Protein AF-A0A377B6Z7-F1 (afdb_monomer_lite)

Foldseek 3Di:
DVVCLVVVNFLVQQLVLQLLLQLLLVQLVCCVVVVVVDDPVSNVLSVVSNVCSQQSHNVSNVVVCVVPVPPSVVVSVVRSVVRSVVSNQLSKGFSDNGHHVVRVVRIPSPDDRDPPVPPVPD

Secondary structure (DSSP, 8-state):
-HHHHHTT-HHHHHHHHHHHHHHHHHHHHHHHHSGGGS-HHHHHHHHHHHHHHHHT-GGGGHHHHHH-HHHHHHHHHHHHHHHHHHHHHTT-EE-SSS-SGGGTTTEE-SS----GGGSS--

Structure (mmCIF, N/CA/C/O backbone):
data_AF-A0A377B6Z7-F1
#
_entry.id   AF-A0A377B6Z7-F1
#
loop_
_atom_site.group_PDB
_atom_site.id
_atom_site.type_symbol
_atom_site.label_atom_id
_atom_site.label_alt_id
_atom_site.label_comp_id
_atom_site.label_asym_id
_atom_site.label_entity_id
_atom_site.label_seq_id
_atom_site.pdbx_PDB_ins_code
_atom_site.Cartn_x
_atom_site.Cartn_y
_atom_site.Cartn_z
_atom_site.occupancy
_atom_site.B_iso_or_equiv
_atom_site.auth_seq_id
_atom_site.auth_comp_id
_atom_site.auth_asym_id
_atom_site.auth_atom_id
_atom_site.pdbx_PDB_model_num
ATOM 1 N N . MET A 1 1 ? 16.046 0.469 -4.399 1.00 73.50 1 MET A N 1
ATOM 2 C CA . MET A 1 1 ? 15.524 1.469 -5.359 1.00 73.50 1 MET A CA 1
ATOM 3 C C . MET A 1 1 ? 16.638 2.279 -6.000 1.00 73.50 1 MET A C 1
ATOM 5 O O . MET A 1 1 ? 16.802 2.144 -7.199 1.00 73.50 1 MET A O 1
ATOM 9 N N . LEU A 1 2 ? 17.444 3.037 -5.244 1.00 79.19 2 LEU A N 1
ATOM 10 C CA . LEU A 1 2 ? 18.509 3.883 -5.816 1.00 79.19 2 LEU A CA 1
ATOM 11 C C . LEU A 1 2 ? 19.512 3.129 -6.707 1.00 79.19 2 LEU A C 1
ATOM 13 O O . LEU A 1 2 ? 19.852 3.612 -7.778 1.00 79.19 2 LEU A O 1
ATOM 17 N N . ILE A 1 3 ? 19.920 1.918 -6.312 1.00 81.19 3 ILE A N 1
ATOM 18 C CA . ILE A 1 3 ? 20.805 1.070 -7.130 1.00 81.19 3 ILE A CA 1
ATOM 19 C C . ILE A 1 3 ? 20.133 0.692 -8.460 1.00 81.19 3 ILE A C 1
ATOM 21 O O . ILE A 1 3 ? 20.744 0.814 -9.511 1.00 81.19 3 ILE A O 1
ATOM 25 N N . CYS A 1 4 ? 18.853 0.311 -8.437 1.00 78.06 4 CYS A N 1
ATOM 26 C CA . CYS A 1 4 ? 18.099 -0.032 -9.646 1.00 78.06 4 CYS A CA 1
ATOM 27 C C . CYS A 1 4 ? 17.938 1.173 -10.585 1.00 78.06 4 CYS A C 1
ATOM 29 O O . CYS A 1 4 ? 18.107 1.023 -11.789 1.00 78.06 4 CYS A O 1
ATOM 31 N N . VAL A 1 5 ? 17.684 2.369 -10.036 1.00 78.56 5 VAL A N 1
ATOM 32 C CA . VAL A 1 5 ? 17.640 3.622 -10.812 1.00 78.56 5 VAL A CA 1
ATOM 33 C C . VAL A 1 5 ? 19.004 3.909 -11.452 1.00 78.56 5 VAL A C 1
ATOM 35 O O . VAL A 1 5 ? 19.058 4.261 -12.626 1.00 78.56 5 VAL A O 1
ATOM 38 N N . ALA A 1 6 ? 20.106 3.701 -10.721 1.00 77.75 6 ALA A N 1
ATOM 39 C CA . ALA A 1 6 ? 21.463 3.876 -11.244 1.00 77.75 6 ALA A CA 1
ATOM 40 C C . ALA A 1 6 ? 21.827 2.859 -12.345 1.00 77.75 6 ALA A C 1
ATOM 42 O O . ALA A 1 6 ? 22.633 3.167 -13.217 1.00 77.75 6 ALA A O 1
ATOM 43 N N . GLN A 1 7 ? 21.224 1.666 -12.323 1.00 80.81 7 GLN A N 1
ATOM 44 C CA . GLN A 1 7 ? 21.394 0.626 -13.344 1.00 80.81 7 GLN A CA 1
ATOM 45 C C . GLN A 1 7 ? 20.412 0.747 -14.525 1.00 80.81 7 GLN A C 1
ATOM 47 O O . GLN A 1 7 ? 20.422 -0.112 -15.400 1.00 80.81 7 GLN A O 1
ATOM 52 N N . GLY A 1 8 ? 19.552 1.771 -14.556 1.00 76.38 8 GLY A N 1
ATOM 53 C CA . GLY A 1 8 ? 18.558 1.952 -15.622 1.00 76.38 8 GLY A CA 1
ATOM 54 C C . GLY A 1 8 ? 17.312 1.063 -15.505 1.00 76.38 8 GLY A C 1
ATOM 55 O O . GLY A 1 8 ? 16.499 1.008 -16.424 1.00 76.38 8 GLY A O 1
ATOM 56 N N . VAL A 1 9 ? 17.123 0.366 -14.380 1.00 78.94 9 VAL A N 1
ATOM 57 C CA . VAL A 1 9 ? 15.994 -0.551 -14.155 1.00 78.94 9 VAL A CA 1
ATOM 58 C C . VAL A 1 9 ? 14.856 0.183 -13.440 1.00 78.94 9 VAL A C 1
ATOM 60 O O . VAL A 1 9 ? 14.691 0.089 -12.222 1.00 78.94 9 VAL A O 1
ATOM 63 N N . TYR A 1 10 ? 14.052 0.926 -14.203 1.00 79.00 10 TYR A N 1
ATOM 64 C CA . TYR A 1 10 ? 12.985 1.796 -13.674 1.00 79.00 10 TYR A CA 1
ATOM 65 C C . TYR A 1 10 ? 11.653 1.081 -13.398 1.00 79.00 10 TYR A C 1
ATOM 67 O O . TYR A 1 10 ? 10.843 1.556 -12.599 1.00 79.00 10 TYR A O 1
ATOM 75 N N . THR A 1 11 ? 11.422 -0.075 -14.023 1.00 79.94 11 THR A N 1
ATOM 76 C CA . THR A 1 11 ? 10.194 -0.877 -13.864 1.00 79.94 11 THR A CA 1
ATOM 77 C C . THR A 1 11 ? 10.094 -1.496 -12.471 1.00 79.94 11 THR A C 1
ATOM 79 O O . THR A 1 11 ? 9.083 -1.361 -11.786 1.00 79.94 11 THR A O 1
ATOM 82 N N . VAL A 1 12 ? 11.183 -2.099 -11.987 1.00 81.19 12 VAL A N 1
ATOM 83 C CA . VAL A 1 12 ? 11.256 -2.681 -10.634 1.00 81.19 12 VAL A CA 1
ATOM 84 C C . VAL A 1 12 ? 11.086 -1.603 -9.560 1.00 81.19 12 VAL A C 1
ATOM 86 O O . VAL A 1 12 ? 10.449 -1.837 -8.532 1.00 81.19 12 VAL A O 1
ATOM 89 N N . VAL A 1 13 ? 11.612 -0.401 -9.809 1.00 84.25 13 VAL A N 1
ATOM 90 C CA . VAL A 1 13 ? 11.476 0.747 -8.901 1.00 84.25 13 VAL A CA 1
ATOM 91 C C . VAL A 1 13 ? 10.017 1.184 -8.801 1.00 84.25 13 VAL A C 1
ATOM 93 O O . VAL A 1 13 ? 9.536 1.398 -7.690 1.00 84.25 13 VAL A O 1
ATOM 96 N N . ALA A 1 14 ? 9.293 1.248 -9.921 1.00 81.38 14 ALA A N 1
ATOM 97 C CA . ALA A 1 14 ? 7.872 1.591 -9.932 1.00 81.38 14 ALA A CA 1
ATOM 98 C C . ALA A 1 14 ? 7.016 0.559 -9.186 1.00 81.38 14 ALA A C 1
ATOM 100 O O . ALA A 1 14 ? 6.192 0.928 -8.349 1.00 81.38 14 ALA A O 1
ATOM 101 N N . ILE A 1 15 ? 7.248 -0.731 -9.443 1.00 84.56 15 ILE A N 1
ATOM 102 C CA . ILE A 1 15 ? 6.534 -1.831 -8.778 1.00 84.56 15 ILE A CA 1
ATOM 103 C C . ILE A 1 15 ? 6.746 -1.763 -7.261 1.00 84.56 15 ILE A C 1
ATOM 105 O O . ILE A 1 15 ? 5.788 -1.820 -6.486 1.00 84.56 15 ILE A O 1
ATOM 109 N N . ALA A 1 16 ? 7.995 -1.584 -6.827 1.00 85.44 16 ALA A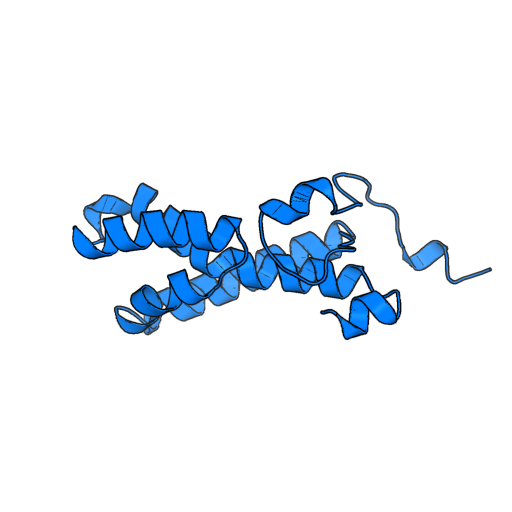 N 1
ATOM 110 C CA . ALA A 1 16 ? 8.319 -1.470 -5.412 1.00 85.44 16 ALA A CA 1
ATOM 111 C C . ALA A 1 16 ? 7.743 -0.184 -4.787 1.00 85.44 16 ALA A C 1
ATOM 113 O O . ALA A 1 16 ? 7.262 -0.223 -3.655 1.00 85.44 16 ALA A O 1
ATOM 114 N N . ALA A 1 17 ? 7.726 0.937 -5.516 1.00 85.25 17 ALA A N 1
ATOM 115 C CA . ALA A 1 17 ? 7.143 2.194 -5.047 1.00 85.25 17 ALA A CA 1
ATOM 116 C C . ALA A 1 17 ? 5.641 2.047 -4.781 1.00 85.25 17 ALA A C 1
ATOM 118 O O . ALA A 1 17 ? 5.162 2.475 -3.731 1.00 85.25 17 ALA A O 1
ATOM 119 N N . VAL A 1 18 ? 4.912 1.377 -5.677 1.00 84.62 18 VAL A N 1
ATOM 120 C CA . VAL A 1 18 ? 3.487 1.075 -5.481 1.00 84.62 18 VAL A CA 1
ATOM 121 C C . VAL A 1 18 ? 3.293 0.168 -4.266 1.00 84.62 18 VAL A C 1
ATOM 123 O O . VAL A 1 18 ? 2.474 0.478 -3.403 1.00 84.62 18 VAL A O 1
ATOM 126 N N . GLY A 1 19 ? 4.083 -0.902 -4.142 1.00 85.38 19 GLY A N 1
ATOM 127 C CA . GLY A 1 19 ? 3.970 -1.855 -3.033 1.00 85.38 19 GLY A CA 1
ATOM 128 C C . GLY A 1 19 ? 4.116 -1.225 -1.643 1.00 85.38 19 GLY A C 1
ATOM 129 O O . GLY A 1 19 ? 3.411 -1.637 -0.725 1.00 85.38 19 GLY A O 1
ATOM 130 N N . ILE A 1 20 ? 4.975 -0.209 -1.505 1.00 85.25 20 ILE A N 1
ATOM 131 C CA . ILE A 1 20 ? 5.213 0.553 -0.264 1.00 85.25 20 ILE A CA 1
ATOM 132 C C . ILE A 1 20 ? 4.039 1.500 0.044 1.00 85.25 20 ILE A C 1
ATOM 134 O O . ILE A 1 20 ? 3.657 1.681 1.195 1.00 85.25 20 ILE A O 1
ATOM 138 N N . CYS A 1 21 ? 3.393 2.080 -0.964 1.00 86.88 21 CYS A N 1
ATOM 139 C CA . CYS A 1 21 ? 2.296 3.026 -0.725 1.00 86.88 21 CYS A CA 1
ATOM 140 C C . CYS A 1 21 ? 0.981 2.335 -0.356 1.00 86.88 21 CYS A C 1
ATOM 142 O O . CYS A 1 21 ? 0.159 2.905 0.362 1.00 86.88 21 CYS A O 1
ATOM 144 N N . VAL A 1 22 ? 0.761 1.117 -0.853 1.00 88.81 22 VAL A N 1
ATOM 145 C CA . VAL A 1 22 ? -0.523 0.419 -0.714 1.00 88.81 22 VAL A CA 1
ATOM 146 C C . VAL A 1 22 ? -0.918 0.141 0.747 1.00 88.81 22 VAL A C 1
ATOM 148 O O . VAL A 1 22 ? -2.067 0.431 1.079 1.00 88.81 22 VAL A O 1
ATOM 151 N N . PRO A 1 23 ? -0.042 -0.341 1.652 1.00 89.62 23 PRO A N 1
ATOM 152 C CA . PRO A 1 23 ? -0.417 -0.606 3.040 1.00 89.62 23 PRO A CA 1
ATOM 153 C C . PRO A 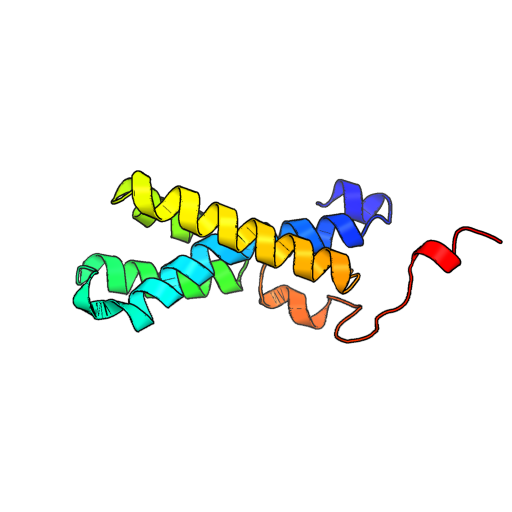1 23 ? -0.922 0.629 3.812 1.00 89.62 23 PRO A C 1
ATOM 155 O O . PRO A 1 23 ? -2.042 0.573 4.324 1.00 89.62 23 PRO A O 1
ATOM 158 N N . PRO A 1 24 ? -0.187 1.760 3.893 1.00 89.81 24 PRO A N 1
ATOM 159 C CA . PRO A 1 24 ? -0.651 2.938 4.634 1.00 89.81 24 PRO A CA 1
ATOM 160 C C . PRO A 1 24 ? -1.875 3.603 3.984 1.00 89.81 24 PRO A C 1
ATOM 162 O O . PRO A 1 24 ? -2.788 4.025 4.697 1.00 89.81 24 PRO A O 1
ATOM 165 N N . LEU A 1 25 ? -1.954 3.636 2.647 1.00 89.06 25 LEU A N 1
ATOM 166 C CA . LEU A 1 25 ? -3.131 4.150 1.934 1.00 89.06 25 LEU A CA 1
ATOM 167 C C . LEU A 1 25 ? -4.359 3.264 2.147 1.00 89.06 25 LEU A C 1
ATOM 169 O O . LEU A 1 25 ? -5.449 3.775 2.394 1.00 89.06 25 LEU A O 1
ATOM 173 N N . GLY A 1 26 ? -4.184 1.945 2.077 1.00 88.81 26 GLY A N 1
ATOM 174 C CA . GLY A 1 26 ? -5.241 0.964 2.297 1.00 88.81 26 GLY A CA 1
ATOM 175 C C . GLY A 1 26 ? -5.788 1.041 3.717 1.00 88.81 26 GLY A C 1
ATOM 176 O O . GLY A 1 26 ? -7.003 1.086 3.897 1.00 88.81 26 GLY A O 1
ATOM 177 N N . MET A 1 27 ? -4.911 1.149 4.719 1.00 90.44 27 MET A N 1
ATOM 178 C CA . MET A 1 27 ? -5.326 1.306 6.113 1.00 90.44 27 MET A CA 1
ATOM 179 C C . MET A 1 27 ? -6.016 2.642 6.365 1.00 90.44 27 MET A C 1
ATOM 181 O O . MET A 1 27 ? -7.108 2.670 6.934 1.00 90.44 27 MET A O 1
ATOM 185 N N . GLY A 1 28 ? -5.450 3.750 5.887 1.00 88.31 28 GLY A N 1
ATOM 186 C CA . GLY A 1 28 ? -6.098 5.045 6.048 1.00 88.31 28 GLY A CA 1
ATOM 187 C C . GLY A 1 28 ? -7.456 5.104 5.333 1.00 88.31 28 GLY A C 1
ATOM 188 O O . GLY A 1 28 ? -8.436 5.579 5.908 1.00 88.31 28 GLY A O 1
ATOM 189 N N . LEU A 1 29 ? -7.585 4.508 4.144 1.00 88.69 29 LEU A N 1
ATOM 190 C CA . LEU A 1 29 ? -8.870 4.395 3.448 1.00 88.69 29 LEU A CA 1
ATOM 191 C C . LEU A 1 29 ? -9.859 3.488 4.198 1.00 88.69 29 LEU A C 1
ATOM 193 O O . LEU A 1 29 ? -11.038 3.834 4.321 1.00 88.69 29 LEU A O 1
ATOM 197 N N . ALA A 1 30 ? -9.392 2.369 4.755 1.00 88.06 30 ALA A N 1
ATOM 198 C CA . ALA A 1 30 ? -10.212 1.468 5.560 1.00 88.06 30 ALA A CA 1
ATOM 199 C C . ALA A 1 30 ? -10.794 2.183 6.787 1.00 88.06 30 ALA A C 1
ATOM 201 O O . ALA A 1 30 ? -11.976 2.009 7.084 1.00 88.06 30 ALA A O 1
ATOM 202 N N . THR A 1 31 ? -10.026 3.057 7.446 1.00 87.31 31 THR A N 1
ATOM 203 C CA . THR A 1 31 ? -10.538 3.859 8.573 1.00 87.31 31 THR A CA 1
ATOM 204 C C . THR A 1 31 ? -11.565 4.915 8.159 1.00 87.31 31 THR A C 1
ATOM 206 O O . THR A 1 31 ? -12.451 5.245 8.950 1.00 87.31 31 THR A O 1
ATOM 209 N N . LEU A 1 32 ? -11.505 5.425 6.921 1.00 85.81 32 LEU A N 1
ATOM 210 C CA . LEU A 1 32 ? -12.483 6.381 6.391 1.00 85.81 32 LEU A CA 1
ATOM 211 C C . LEU A 1 32 ? -13.796 5.714 5.968 1.00 85.81 32 LEU A C 1
ATOM 213 O O . LEU A 1 32 ? -14.863 6.245 6.276 1.00 85.81 32 LEU A O 1
ATOM 217 N N . ILE A 1 33 ? -13.726 4.568 5.286 1.00 86.25 33 ILE A N 1
ATOM 218 C CA . ILE A 1 33 ? -14.904 3.828 4.801 1.00 86.25 33 ILE A CA 1
ATOM 219 C C . ILE A 1 33 ? -15.544 3.036 5.946 1.00 86.25 33 ILE A C 1
ATOM 221 O O . ILE A 1 33 ? -16.755 3.060 6.155 1.00 86.25 33 ILE A O 1
ATOM 225 N N . GLY A 1 34 ? -14.717 2.343 6.721 1.00 82.94 34 GLY A N 1
ATOM 226 C CA . GLY A 1 34 ? -15.117 1.434 7.785 1.00 82.94 34 GLY A CA 1
ATOM 227 C C . GLY A 1 34 ? -15.168 2.083 9.159 1.00 82.94 34 GLY A C 1
ATOM 228 O O . GLY A 1 34 ? -14.980 1.361 10.131 1.00 82.94 34 GLY A O 1
ATOM 229 N N . ARG A 1 35 ? -15.417 3.401 9.270 1.00 77.81 35 ARG A N 1
ATOM 230 C CA . ARG A 1 35 ? -15.343 4.162 10.538 1.00 77.81 35 ARG A CA 1
ATOM 231 C C . ARG A 1 35 ? -15.909 3.389 11.729 1.00 77.81 35 ARG A C 1
ATOM 233 O O . ARG A 1 35 ? -15.242 3.299 12.748 1.00 77.81 35 ARG A O 1
ATOM 240 N N . LYS A 1 36 ? -17.087 2.772 11.595 1.00 78.81 36 LYS A N 1
ATOM 241 C CA . LYS A 1 36 ? -17.764 2.005 12.660 1.00 78.81 36 LYS A CA 1
ATOM 242 C C . LYS A 1 36 ? -16.960 0.838 13.265 1.00 78.81 36 LYS A C 1
ATOM 244 O O . LYS A 1 36 ? -17.251 0.454 14.387 1.00 78.81 36 LYS A O 1
ATOM 249 N N . ASN A 1 37 ? -15.980 0.299 12.543 1.00 78.94 37 ASN A N 1
ATOM 250 C CA . ASN A 1 37 ? -15.146 -0.823 12.979 1.00 78.94 37 ASN A CA 1
ATOM 251 C C . ASN A 1 37 ? -13.850 -0.370 13.674 1.00 78.94 37 ASN A C 1
ATOM 253 O O . ASN A 1 37 ? -13.148 -1.213 14.214 1.00 78.94 37 ASN A O 1
ATOM 257 N N . PHE A 1 38 ? -13.538 0.931 13.643 1.00 82.88 38 PHE A N 1
ATOM 258 C CA . PHE A 1 38 ? -12.311 1.508 14.194 1.00 82.88 38 PHE A CA 1
ATOM 259 C C . PHE A 1 38 ? -12.627 2.482 15.330 1.00 82.88 38 PHE A C 1
ATOM 261 O O . PHE A 1 38 ? -13.607 3.244 15.264 1.00 82.88 38 PHE A O 1
ATOM 268 N N . SER A 1 39 ? -11.773 2.478 16.348 1.00 85.38 39 SER A N 1
ATOM 269 C CA . SER A 1 39 ? -11.811 3.408 17.476 1.00 85.38 39 SER A CA 1
ATOM 270 C C . SER A 1 39 ? -11.558 4.857 17.036 1.00 85.38 39 SER A C 1
ATOM 272 O O . SER A 1 39 ? -11.126 5.135 15.916 1.00 85.38 39 SER A O 1
ATOM 274 N N . ALA A 1 40 ? -11.856 5.818 17.915 1.00 84.31 40 ALA A N 1
ATOM 275 C CA . ALA A 1 40 ? -11.597 7.231 17.633 1.00 84.31 40 ALA A CA 1
ATOM 276 C C . ALA A 1 40 ? -10.100 7.503 17.395 1.00 84.31 40 ALA A C 1
ATOM 278 O O . ALA A 1 40 ? -9.758 8.276 16.505 1.00 84.31 40 ALA A O 1
ATOM 279 N N . GLU A 1 41 ? -9.232 6.815 18.136 1.00 84.62 41 GLU A N 1
ATOM 280 C CA . GLU A 1 41 ? -7.779 6.931 18.027 1.00 84.62 41 GLU A CA 1
ATOM 281 C C . GLU A 1 41 ? -7.267 6.348 16.703 1.00 84.62 41 GLU A C 1
ATOM 283 O O . GLU A 1 41 ? -6.587 7.039 15.946 1.00 84.62 41 GLU A O 1
ATOM 288 N N . GLU A 1 42 ? -7.716 5.145 16.330 1.00 84.75 42 GLU A N 1
ATOM 289 C CA . GLU A 1 42 ? -7.363 4.518 15.047 1.00 84.75 42 GLU A CA 1
ATOM 290 C C . GLU A 1 42 ? -7.812 5.345 13.837 1.00 84.75 42 GLU A C 1
ATOM 292 O O . GLU A 1 42 ? -7.145 5.351 12.804 1.00 84.75 42 GLU A O 1
ATOM 297 N N . ARG A 1 43 ? -8.925 6.079 13.936 1.00 86.25 43 ARG A N 1
ATOM 298 C CA . ARG A 1 43 ? -9.375 6.974 12.857 1.00 86.25 43 ARG A CA 1
ATOM 299 C C . ARG A 1 43 ? -8.456 8.179 12.682 1.00 86.25 43 ARG A C 1
ATOM 301 O O . ARG A 1 43 ? -8.234 8.594 11.546 1.00 86.25 43 ARG A O 1
ATOM 308 N N . GLU A 1 44 ? -7.933 8.745 13.766 1.00 86.75 44 GLU A N 1
ATOM 309 C CA . GLU A 1 44 ? -6.964 9.844 13.683 1.00 86.75 44 GLU A CA 1
ATOM 310 C C . GLU A 1 44 ? -5.622 9.346 13.141 1.00 86.75 44 GLU A C 1
ATOM 312 O O . GLU A 1 44 ? -5.083 9.926 12.193 1.00 86.75 44 GLU A O 1
ATOM 317 N N . THR A 1 45 ? -5.142 8.200 13.630 1.00 86.75 45 THR A N 1
ATOM 318 C CA . THR A 1 45 ? -3.953 7.538 13.077 1.00 86.75 45 THR A CA 1
ATOM 319 C C . THR A 1 45 ? -4.147 7.169 11.605 1.00 86.75 45 THR A C 1
ATOM 321 O O . THR A 1 45 ? -3.208 7.261 10.820 1.00 86.75 45 THR A O 1
ATOM 324 N N . GLY A 1 46 ? -5.366 6.825 11.186 1.00 86.94 46 GLY A N 1
ATOM 325 C CA . GLY A 1 46 ? -5.687 6.458 9.806 1.00 86.94 46 GLY A CA 1
ATOM 326 C C . GLY A 1 46 ? -5.639 7.636 8.840 1.00 86.94 46 GLY A C 1
ATOM 327 O O . GLY A 1 46 ? -5.139 7.506 7.722 1.00 86.94 46 GLY A O 1
ATOM 328 N N . LYS A 1 47 ? -6.069 8.823 9.281 1.00 86.94 47 LYS A N 1
ATOM 329 C CA . LYS A 1 47 ? -5.882 10.062 8.509 1.00 86.94 47 LYS A CA 1
ATOM 330 C C . LYS A 1 47 ? -4.399 10.380 8.333 1.00 86.94 47 LYS A C 1
ATOM 332 O O . LYS A 1 47 ? -3.978 10.710 7.225 1.00 86.94 47 LYS A O 1
ATOM 337 N N . ALA A 1 48 ? -3.607 10.234 9.397 1.00 88.31 48 ALA A N 1
ATOM 338 C CA . ALA A 1 48 ? -2.160 10.412 9.326 1.00 88.31 48 ALA A CA 1
ATOM 339 C C . ALA A 1 48 ? -1.505 9.368 8.402 1.00 88.31 48 ALA A C 1
ATOM 341 O O . ALA A 1 48 ? -0.657 9.720 7.584 1.00 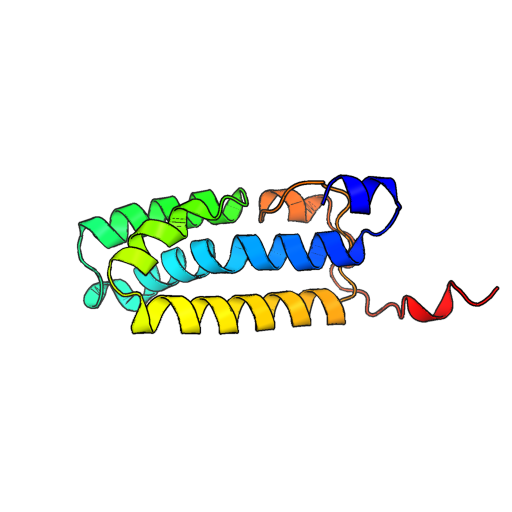88.31 48 ALA A O 1
ATOM 342 N N . ALA A 1 49 ? -1.948 8.108 8.462 1.00 88.69 49 ALA A N 1
ATOM 343 C CA . ALA A 1 49 ? -1.486 7.027 7.592 1.00 88.69 49 ALA A CA 1
ATOM 344 C C . ALA A 1 49 ? -1.780 7.292 6.112 1.00 88.69 49 ALA A C 1
ATOM 346 O O . ALA A 1 49 ? -0.927 7.024 5.273 1.00 88.69 49 ALA A O 1
ATOM 347 N N . LEU A 1 50 ? -2.928 7.888 5.783 1.00 87.75 50 LEU A N 1
ATOM 348 C CA . LEU A 1 50 ? -3.238 8.313 4.415 1.00 87.75 50 LEU A CA 1
ATOM 349 C C . LEU A 1 50 ? -2.233 9.344 3.893 1.00 87.75 50 LEU A C 1
ATOM 351 O O . LEU A 1 50 ? -1.714 9.195 2.789 1.00 87.75 50 LEU A O 1
ATOM 355 N N . VAL A 1 51 ? -1.922 10.366 4.695 1.00 87.75 51 VAL A N 1
ATOM 356 C CA . VAL A 1 51 ? -0.940 11.394 4.316 1.00 87.75 51 VAL A CA 1
ATOM 357 C C . VAL A 1 51 ? 0.457 10.785 4.182 1.00 87.75 51 VAL A C 1
ATOM 359 O O . VAL A 1 51 ? 1.133 11.027 3.185 1.00 87.75 51 VAL A O 1
ATOM 362 N N . MET A 1 52 ? 0.866 9.937 5.129 1.00 86.31 52 MET A N 1
ATOM 363 C CA . MET A 1 52 ? 2.145 9.219 5.075 1.00 86.31 52 MET A CA 1
ATOM 364 C C . MET A 1 52 ? 2.243 8.312 3.843 1.00 86.31 52 MET A C 1
ATOM 366 O O . MET A 1 52 ? 3.246 8.343 3.132 1.00 86.31 52 MET A O 1
ATOM 370 N N . GLY A 1 53 ? 1.174 7.588 3.508 1.00 84.88 53 GLY A N 1
ATOM 371 C CA . GLY A 1 53 ? 1.103 6.760 2.307 1.00 84.88 53 GLY A CA 1
ATOM 372 C C . GLY A 1 53 ? 1.204 7.563 1.011 1.00 84.88 53 GLY A C 1
ATOM 373 O O . GLY A 1 53 ? 1.873 7.131 0.072 1.00 84.88 53 GLY A O 1
ATOM 374 N N . CYS A 1 54 ? 0.637 8.772 0.965 1.00 84.44 54 CYS A N 1
ATOM 375 C CA . CYS A 1 54 ? 0.806 9.683 -0.170 1.00 84.44 54 CYS A CA 1
ATOM 376 C C . CYS A 1 54 ? 2.262 10.143 -0.352 1.00 84.44 54 CYS A C 1
ATOM 378 O O . CYS A 1 54 ? 2.694 10.370 -1.483 1.00 84.44 54 CYS A O 1
ATOM 380 N N . VAL A 1 55 ? 3.026 10.253 0.734 1.00 84.25 55 VAL A N 1
ATOM 381 C CA . VAL A 1 55 ? 4.454 10.617 0.714 1.00 84.25 55 VAL A CA 1
ATOM 382 C C . VAL A 1 55 ? 5.358 9.390 0.511 1.00 84.25 55 VAL A C 1
ATOM 384 O O . VAL A 1 55 ? 6.542 9.545 0.245 1.00 84.25 55 VAL A O 1
ATOM 387 N N . GLY A 1 56 ? 4.806 8.172 0.563 1.00 79.69 56 GLY A N 1
ATOM 388 C CA . GLY A 1 56 ? 5.559 6.925 0.382 1.00 79.69 56 GLY A CA 1
ATOM 389 C C . GLY A 1 56 ? 6.167 6.361 1.663 1.00 79.69 56 GLY A C 1
ATOM 390 O O . GLY A 1 56 ? 7.129 5.601 1.598 1.00 79.69 56 GLY A O 1
ATOM 391 N N . VAL A 1 57 ? 5.613 6.736 2.814 1.00 83.50 57 VAL A N 1
ATOM 392 C CA . VAL A 1 57 ? 6.047 6.329 4.155 1.00 83.50 57 VAL A CA 1
ATOM 393 C C . VAL A 1 57 ? 5.139 5.194 4.640 1.00 83.50 57 VAL A C 1
ATOM 395 O O . VAL A 1 57 ? 3.939 5.384 4.855 1.00 83.50 57 VAL A O 1
ATOM 398 N N . THR A 1 58 ? 5.701 3.994 4.789 1.00 84.50 58 THR A N 1
ATOM 399 C CA . THR A 1 58 ? 4.989 2.764 5.201 1.00 84.50 58 THR A CA 1
ATOM 400 C C . THR A 1 58 ? 4.697 2.671 6.689 1.00 84.50 58 THR A C 1
ATOM 402 O O . THR A 1 58 ? 3.857 1.872 7.106 1.00 84.50 58 THR A O 1
ATOM 405 N N . GLU A 1 59 ? 5.369 3.480 7.499 1.00 83.19 59 GLU A N 1
ATOM 406 C CA . GLU A 1 59 ? 5.313 3.446 8.957 1.00 83.19 59 GLU A CA 1
ATOM 407 C C . GLU A 1 59 ? 3.891 3.682 9.484 1.00 83.19 59 GLU A C 1
ATOM 409 O O . GLU A 1 59 ? 3.518 3.142 10.524 1.00 83.19 59 GLU A O 1
ATOM 414 N N . GLY A 1 60 ? 3.054 4.389 8.716 1.00 80.62 60 GLY A N 1
ATOM 415 C CA . GLY A 1 60 ? 1.645 4.615 9.040 1.00 80.62 60 GLY A CA 1
ATOM 416 C C . GLY A 1 60 ? 0.788 3.349 9.142 1.00 80.62 60 GLY A C 1
ATOM 417 O O . GLY A 1 60 ? -0.269 3.395 9.763 1.00 80.62 60 GLY A O 1
ATOM 418 N N . ALA A 1 61 ? 1.224 2.217 8.577 1.00 82.69 61 ALA A N 1
ATOM 419 C CA . ALA A 1 61 ? 0.497 0.945 8.648 1.00 82.69 61 ALA A CA 1
ATOM 420 C C . ALA A 1 61 ? 0.874 0.078 9.868 1.00 82.69 61 ALA A C 1
ATOM 422 O O . ALA A 1 61 ? 0.097 -0.792 10.262 1.00 82.69 61 ALA A O 1
ATOM 423 N N . ILE A 1 62 ? 2.033 0.322 10.492 1.00 87.50 62 ILE A N 1
ATOM 424 C CA . ILE A 1 62 ? 2.529 -0.434 11.656 1.00 87.50 62 ILE A CA 1
ATOM 425 C C . ILE A 1 62 ? 1.542 -0.431 12.838 1.00 87.50 62 ILE A C 1
ATOM 427 O O . ILE A 1 62 ? 1.251 -1.519 13.338 1.00 87.50 62 ILE A O 1
ATOM 431 N N . PRO A 1 63 ? 0.982 0.715 13.287 1.00 84.00 63 PRO A N 1
ATOM 432 C CA . PRO A 1 63 ? 0.072 0.718 14.437 1.00 84.00 63 PRO A CA 1
ATOM 433 C C . PRO A 1 63 ? -1.196 -0.114 14.192 1.00 84.00 63 PRO A C 1
ATOM 435 O O . PRO A 1 63 ? -1.705 -0.744 15.114 1.00 84.00 63 PRO A O 1
ATOM 438 N N . PHE A 1 64 ? -1.661 -0.196 12.943 1.00 84.31 64 PHE A N 1
ATOM 439 C CA . PHE A 1 64 ? -2.814 -1.019 12.576 1.00 84.31 64 PHE A CA 1
ATOM 440 C C . PHE A 1 64 ? -2.495 -2.511 12.560 1.00 84.31 64 PHE A C 1
ATOM 442 O O . PHE A 1 64 ? -3.289 -3.320 13.033 1.00 84.31 64 PHE A O 1
ATOM 449 N N . ALA A 1 65 ? -1.323 -2.880 12.040 1.00 86.06 65 ALA A N 1
ATOM 450 C CA . ALA A 1 65 ? -0.865 -4.263 12.062 1.00 86.06 65 ALA A CA 1
ATOM 451 C C . ALA A 1 65 ? -0.579 -4.749 13.493 1.00 86.06 65 ALA A C 1
ATOM 453 O O . ALA A 1 65 ? -0.780 -5.923 13.780 1.00 86.06 65 ALA A O 1
ATOM 454 N N . ALA A 1 66 ? -0.145 -3.863 14.394 1.00 86.31 66 ALA A N 1
ATOM 455 C CA . ALA A 1 66 ? 0.033 -4.186 15.808 1.00 86.31 66 ALA A CA 1
ATOM 456 C C . ALA A 1 66 ? -1.306 -4.393 16.542 1.00 86.31 66 ALA A C 1
ATOM 458 O O . ALA A 1 66 ? -1.382 -5.239 17.430 1.00 86.31 66 ALA A O 1
ATOM 459 N N . ALA A 1 67 ? -2.354 -3.652 16.163 1.00 85.88 67 ALA A N 1
ATOM 460 C CA . ALA A 1 67 ? -3.682 -3.765 16.764 1.00 85.88 67 ALA A CA 1
ATOM 461 C C . ALA A 1 67 ? -4.453 -5.020 16.307 1.00 85.88 67 ALA A C 1
ATOM 463 O O . ALA A 1 67 ? -5.029 -5.719 17.140 1.00 85.88 67 ALA A O 1
ATOM 464 N N . ASP A 1 68 ? -4.451 -5.336 15.006 1.00 85.75 68 ASP A N 1
ATOM 465 C CA . ASP A 1 68 ? -5.113 -6.531 14.447 1.00 85.75 68 ASP A CA 1
ATOM 466 C C . ASP A 1 68 ? -4.244 -7.204 13.361 1.00 85.75 68 ASP A C 1
ATOM 468 O O . ASP A 1 68 ? -4.510 -7.082 12.157 1.00 85.75 68 ASP A O 1
ATOM 472 N N . PRO A 1 69 ? -3.185 -7.939 13.752 1.00 85.19 69 PRO A N 1
ATOM 473 C CA . PRO A 1 69 ? -2.235 -8.525 12.804 1.00 85.19 69 PRO A CA 1
ATOM 474 C C . PRO A 1 69 ? -2.879 -9.575 11.896 1.00 85.19 69 PRO A C 1
ATOM 476 O O . PRO A 1 69 ? -2.540 -9.669 10.716 1.00 85.19 69 PRO A O 1
ATOM 479 N N . LEU A 1 70 ? -3.827 -10.353 12.429 1.00 88.81 70 LEU A N 1
ATOM 480 C CA . LEU A 1 70 ? -4.452 -11.472 11.724 1.00 88.81 70 LEU A CA 1
ATOM 481 C C . LEU A 1 70 ? -5.302 -11.017 10.538 1.00 88.81 70 LEU A C 1
ATOM 483 O O . LEU A 1 70 ? -5.409 -11.755 9.561 1.00 88.81 70 LEU A O 1
ATOM 487 N N . ARG A 1 71 ? -5.903 -9.824 10.599 1.00 87.19 71 ARG A N 1
ATOM 488 C CA . ARG A 1 71 ? -6.700 -9.281 9.488 1.00 87.19 71 ARG A CA 1
ATOM 489 C C . ARG A 1 71 ? -5.924 -8.290 8.633 1.00 87.19 71 ARG A C 1
ATOM 491 O O . ARG A 1 71 ? -6.082 -8.295 7.412 1.00 87.19 71 ARG A O 1
ATOM 498 N N . VAL A 1 72 ? -5.089 -7.454 9.247 1.00 88.31 72 VAL A N 1
ATOM 499 C CA . VAL A 1 72 ? -4.400 -6.367 8.542 1.00 88.31 72 VAL A CA 1
ATOM 500 C C . VAL A 1 72 ? -3.308 -6.901 7.626 1.00 88.31 72 VAL A C 1
ATOM 502 O O . VAL A 1 72 ? -3.300 -6.549 6.450 1.00 88.31 72 VAL A O 1
ATOM 505 N N . ILE A 1 73 ? -2.438 -7.789 8.116 1.00 90.69 73 ILE A N 1
ATOM 506 C CA . ILE A 1 73 ? -1.298 -8.317 7.349 1.00 90.69 73 ILE A CA 1
ATOM 507 C C . ILE A 1 73 ? -1.738 -9.004 6.044 1.00 90.69 73 ILE A C 1
ATOM 509 O O . ILE A 1 73 ? -1.261 -8.604 4.980 1.00 90.69 73 ILE A O 1
ATOM 513 N N . PRO A 1 74 ? -2.661 -9.986 6.052 1.00 90.69 74 PRO A N 1
ATOM 514 C CA . PRO A 1 74 ? -3.078 -10.622 4.805 1.00 90.69 74 PRO A CA 1
ATOM 515 C C . PRO A 1 74 ? -3.792 -9.645 3.861 1.00 90.69 74 PRO A C 1
ATOM 517 O O . PRO A 1 74 ? -3.596 -9.723 2.650 1.00 90.69 74 PRO A O 1
ATOM 520 N N . SER A 1 75 ? -4.560 -8.686 4.392 1.00 90.06 75 SER A N 1
ATOM 521 C CA . SER A 1 75 ? -5.233 -7.661 3.584 1.00 90.06 75 SER A CA 1
ATOM 522 C C . SER A 1 75 ? -4.236 -6.764 2.840 1.00 90.06 75 SER A C 1
ATOM 524 O O . SER A 1 75 ? -4.326 -6.614 1.619 1.00 90.06 75 SER A O 1
ATOM 526 N N . ILE A 1 76 ? -3.235 -6.219 3.545 1.00 91.00 76 ILE A N 1
ATOM 527 C CA . ILE A 1 76 ? -2.213 -5.362 2.924 1.00 91.00 76 ILE A CA 1
ATOM 528 C C . ILE A 1 76 ? -1.311 -6.152 1.974 1.00 91.00 76 ILE A C 1
ATOM 530 O O . ILE A 1 76 ? -0.927 -5.613 0.943 1.00 91.00 76 ILE A O 1
ATOM 534 N N . MET A 1 77 ? -1.018 -7.428 2.259 1.00 91.25 77 MET A N 1
ATOM 535 C CA . MET A 1 77 ? -0.242 -8.283 1.354 1.00 91.25 77 MET A CA 1
ATOM 536 C C . MET A 1 77 ? -0.963 -8.472 0.021 1.00 91.25 77 MET A C 1
ATOM 538 O O . MET A 1 77 ? -0.374 -8.231 -1.032 1.00 91.25 77 MET A O 1
ATOM 542 N N . VAL A 1 78 ? -2.241 -8.859 0.057 1.00 92.25 78 VAL A N 1
ATOM 543 C CA . VAL A 1 78 ? -3.046 -9.033 -1.161 1.00 92.25 78 VAL A CA 1
ATOM 544 C C . VAL A 1 78 ? -3.167 -7.707 -1.910 1.00 92.25 78 VAL A C 1
ATOM 546 O O . VAL A 1 78 ? -2.941 -7.669 -3.118 1.00 92.25 78 VAL A O 1
ATOM 549 N N . GLY A 1 79 ? -3.428 -6.605 -1.201 1.00 89.56 79 GLY A N 1
ATOM 550 C CA . GLY A 1 79 ? -3.473 -5.269 -1.795 1.00 89.56 79 GLY A CA 1
ATOM 551 C C . GLY A 1 79 ? -2.165 -4.885 -2.491 1.00 89.56 79 GLY A C 1
ATOM 552 O O . GLY A 1 79 ? -2.185 -4.462 -3.649 1.00 89.56 79 GLY A O 1
ATOM 553 N N . SER A 1 80 ? -1.023 -5.053 -1.818 1.00 90.69 80 SER A N 1
ATOM 554 C CA . SER A 1 80 ? 0.299 -4.730 -2.366 1.00 90.69 80 SER A CA 1
ATOM 555 C C . SER A 1 80 ? 0.644 -5.598 -3.571 1.00 90.69 80 SER A C 1
ATOM 557 O O . SER A 1 80 ? 1.198 -5.076 -4.535 1.00 90.69 80 SER A O 1
ATOM 559 N N . VAL A 1 81 ? 0.276 -6.884 -3.566 1.00 91.81 81 VAL A N 1
ATOM 560 C CA . VAL A 1 81 ? 0.438 -7.767 -4.731 1.00 91.81 81 VA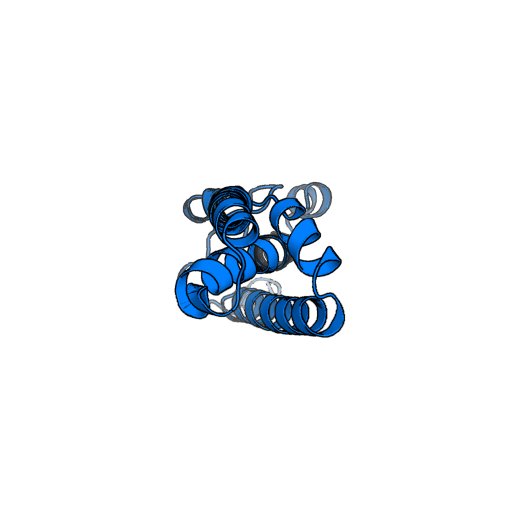L A CA 1
ATOM 561 C C . VAL A 1 81 ? -0.413 -7.277 -5.900 1.00 91.81 81 VAL A C 1
ATOM 563 O O . VAL A 1 81 ? 0.111 -7.121 -6.999 1.00 91.81 81 VAL A O 1
ATOM 566 N N . CYS A 1 82 ? -1.694 -6.967 -5.684 1.00 90.06 82 CYS A N 1
ATOM 567 C CA . CYS A 1 82 ? -2.560 -6.440 -6.741 1.00 90.06 82 CYS A CA 1
ATOM 568 C C . CYS A 1 82 ? -2.019 -5.124 -7.323 1.00 90.06 82 CYS A C 1
ATOM 570 O O . CYS A 1 82 ? -1.988 -4.957 -8.544 1.00 90.06 82 CYS A O 1
ATOM 572 N N . GLY A 1 83 ? -1.545 -4.210 -6.471 1.00 86.12 83 GLY A N 1
ATOM 573 C CA . GLY A 1 83 ? -0.921 -2.957 -6.900 1.00 86.12 83 GLY A CA 1
ATOM 574 C C . GLY A 1 83 ? 0.366 -3.182 -7.697 1.00 86.12 83 GLY A C 1
ATOM 575 O O . GLY A 1 83 ? 0.526 -2.622 -8.780 1.00 86.12 83 GLY A O 1
ATOM 576 N N . ALA A 1 84 ? 1.252 -4.050 -7.205 1.00 86.56 84 ALA A N 1
ATOM 577 C CA . ALA A 1 84 ? 2.508 -4.408 -7.860 1.00 86.56 84 ALA A CA 1
ATOM 578 C C . ALA A 1 84 ? 2.289 -5.069 -9.230 1.00 86.56 84 ALA A C 1
ATOM 580 O O . ALA A 1 84 ? 2.934 -4.691 -10.207 1.00 86.56 84 ALA A O 1
ATOM 581 N N . VAL A 1 85 ? 1.347 -6.012 -9.323 1.00 86.69 85 VAL A N 1
ATOM 582 C CA . VAL A 1 85 ? 0.979 -6.670 -10.585 1.00 86.69 85 VAL A CA 1
ATOM 583 C C . VAL A 1 85 ? 0.393 -5.657 -11.561 1.00 86.69 85 VAL A C 1
ATOM 585 O O . VAL A 1 85 ? 0.771 -5.652 -12.725 1.00 86.69 85 VAL A O 1
ATOM 588 N N . THR A 1 86 ? -0.467 -4.750 -11.095 1.00 83.31 86 THR A N 1
ATOM 589 C CA . THR A 1 86 ? -1.020 -3.689 -11.951 1.00 83.31 86 THR A CA 1
ATOM 590 C C . THR A 1 86 ? 0.090 -2.782 -12.485 1.00 83.31 86 THR A C 1
ATOM 592 O O . THR A 1 86 ? 0.127 -2.504 -13.680 1.00 83.31 86 THR A O 1
ATOM 595 N N . ALA A 1 87 ? 1.041 -2.378 -11.637 1.00 82.62 87 ALA A N 1
ATOM 596 C CA . ALA A 1 87 ? 2.193 -1.578 -12.050 1.00 82.62 87 ALA A CA 1
ATOM 597 C C . ALA A 1 87 ? 3.079 -2.310 -13.074 1.00 82.62 87 ALA A C 1
ATOM 599 O O . ALA A 1 87 ? 3.547 -1.692 -14.030 1.00 82.62 87 ALA A O 1
ATOM 600 N N . ALA A 1 88 ? 3.264 -3.623 -12.908 1.00 81.56 88 ALA A N 1
ATOM 601 C CA . ALA A 1 88 ? 4.002 -4.455 -13.853 1.00 81.56 88 ALA A CA 1
ATOM 602 C C . ALA A 1 88 ? 3.273 -4.593 -15.200 1.00 81.56 88 ALA A C 1
ATOM 604 O O . ALA A 1 88 ? 3.899 -4.465 -16.247 1.00 81.56 88 ALA A O 1
ATOM 605 N N . LEU A 1 89 ? 1.954 -4.808 -15.184 1.00 79.38 89 LEU A N 1
ATOM 606 C CA . LEU A 1 89 ? 1.135 -4.958 -16.394 1.00 79.38 89 LEU A CA 1
ATOM 607 C C . LEU A 1 89 ? 1.027 -3.661 -17.200 1.00 79.38 89 LEU A C 1
ATOM 609 O O . LEU A 1 89 ? 1.003 -3.699 -18.426 1.00 79.38 89 LEU A O 1
ATOM 613 N N . VAL A 1 90 ? 0.971 -2.518 -16.515 1.00 76.56 90 VAL A N 1
ATOM 614 C CA . VAL A 1 90 ? 0.962 -1.188 -17.145 1.00 76.56 90 VAL A CA 1
ATOM 615 C C . VAL A 1 90 ? 2.363 -0.791 -17.636 1.00 76.56 90 VAL A C 1
ATOM 617 O O . VAL A 1 90 ? 2.500 0.160 -18.397 1.00 76.56 90 VAL A O 1
ATOM 620 N N . GLY A 1 91 ? 3.410 -1.521 -17.236 1.00 71.88 91 GLY A N 1
ATOM 621 C CA . GLY A 1 91 ? 4.789 -1.188 -17.580 1.00 71.88 91 GLY A CA 1
ATOM 622 C C . GLY A 1 91 ? 5.236 0.132 -16.950 1.00 71.88 91 GLY A C 1
ATOM 623 O O . GLY A 1 91 ? 5.989 0.877 -17.571 1.00 71.88 91 GLY A O 1
ATOM 624 N N . ALA A 1 92 ? 4.756 0.448 -15.743 1.00 77.00 92 ALA A N 1
ATOM 625 C CA . ALA A 1 92 ? 5.070 1.707 -15.077 1.00 77.00 92 ALA A CA 1
ATOM 626 C C . ALA A 1 92 ? 6.584 1.840 -14.845 1.00 77.00 92 ALA A C 1
ATOM 628 O O . ALA A 1 92 ? 7.239 0.895 -14.400 1.00 77.00 92 ALA A O 1
ATOM 629 N N . GLN A 1 93 ? 7.136 3.023 -15.108 1.00 74.62 93 GLN A N 1
ATOM 630 C CA . GLN A 1 93 ? 8.550 3.327 -14.897 1.00 74.62 93 GLN A CA 1
ATOM 631 C C . GLN A 1 93 ? 8.688 4.493 -13.925 1.00 74.62 93 GLN A C 1
ATOM 633 O O . GLN A 1 93 ? 8.063 5.537 -14.098 1.00 74.62 93 GLN A O 1
ATOM 638 N N . CYS A 1 94 ? 9.500 4.313 -12.883 1.00 75.38 94 CYS A N 1
ATOM 639 C CA . CYS A 1 94 ? 9.743 5.335 -11.873 1.00 75.38 94 CYS A CA 1
ATOM 640 C C . CYS A 1 94 ? 11.226 5.701 -11.861 1.00 75.38 94 CYS A C 1
ATOM 642 O O . CYS A 1 94 ? 12.078 4.881 -11.512 1.00 75.38 94 CYS A O 1
ATOM 644 N N . TYR A 1 95 ? 11.518 6.951 -12.214 1.00 71.44 95 TYR A N 1
ATOM 645 C CA . TYR A 1 95 ? 12.870 7.513 -12.173 1.00 71.44 95 TYR A CA 1
ATOM 646 C C . TYR A 1 95 ? 13.235 8.067 -10.787 1.00 71.44 95 TYR A C 1
ATOM 648 O O . TYR A 1 95 ? 14.397 8.374 -10.525 1.00 71.44 95 TYR A O 1
ATOM 656 N N . ALA A 1 96 ? 12.259 8.181 -9.880 1.00 72.31 96 ALA A N 1
ATOM 657 C CA . ALA A 1 96 ? 12.485 8.608 -8.508 1.00 72.31 96 ALA A CA 1
ATOM 658 C C . ALA A 1 96 ? 12.910 7.422 -7.628 1.00 72.31 96 ALA A C 1
ATOM 660 O O . ALA A 1 96 ? 12.312 6.349 -7.646 1.00 72.31 96 ALA A O 1
ATOM 661 N N . GLY A 1 97 ? 13.939 7.632 -6.807 1.00 67.12 97 GLY A N 1
ATOM 662 C CA . GLY A 1 97 ? 14.459 6.625 -5.880 1.00 67.12 97 GLY A CA 1
ATOM 663 C C . GLY A 1 97 ? 13.632 6.416 -4.607 1.00 67.12 97 GLY A C 1
ATOM 664 O O . GLY A 1 97 ? 14.121 5.747 -3.697 1.00 67.12 97 GLY A O 1
ATOM 665 N N . TRP A 1 98 ? 12.431 6.994 -4.524 1.00 72.81 98 TRP A N 1
ATOM 666 C CA . TRP A 1 98 ? 11.532 6.939 -3.369 1.00 72.81 98 TRP A CA 1
ATOM 667 C C . TRP A 1 98 ? 10.085 6.635 -3.804 1.00 72.81 98 TRP A C 1
ATOM 669 O O . TRP A 1 98 ? 9.728 6.824 -4.966 1.00 72.81 98 TRP A O 1
ATOM 679 N N . GLY A 1 99 ? 9.257 6.130 -2.882 1.00 69.94 99 GLY A N 1
ATOM 680 C CA . GLY A 1 99 ? 7.838 5.826 -3.128 1.00 69.94 99 GLY A CA 1
ATOM 681 C C . GLY A 1 99 ? 6.903 7.018 -2.882 1.00 69.94 99 GLY A C 1
ATOM 682 O O . GLY A 1 99 ? 7.331 8.061 -2.408 1.00 69.94 99 GLY A O 1
ATOM 683 N N . GLY A 1 100 ? 5.612 6.868 -3.175 1.00 70.62 100 GLY A N 1
ATOM 684 C CA . GLY A 1 100 ? 4.554 7.828 -2.817 1.00 70.62 100 GLY A CA 1
ATOM 685 C C . GLY A 1 100 ? 3.618 8.169 -3.976 1.00 70.62 100 GLY A C 1
ATOM 686 O O . GLY A 1 100 ? 3.985 8.057 -5.141 1.00 70.62 100 GLY A O 1
ATOM 687 N N . LEU A 1 101 ? 2.422 8.690 -3.688 1.00 70.06 101 LEU A N 1
ATOM 688 C CA . LEU A 1 101 ? 1.647 9.408 -4.713 1.00 70.06 101 LEU A CA 1
ATOM 689 C C . LEU A 1 101 ? 2.378 10.666 -5.201 1.00 70.06 101 LEU A C 1
ATOM 691 O O . LEU A 1 101 ? 2.127 11.129 -6.311 1.00 70.06 101 LEU A O 1
ATOM 695 N N . ILE A 1 102 ? 3.303 11.206 -4.406 1.00 63.25 102 ILE A N 1
ATOM 696 C CA . ILE A 1 102 ? 4.097 12.378 -4.782 1.00 63.25 102 ILE A CA 1
ATOM 697 C C . ILE A 1 102 ? 5.004 12.135 -5.999 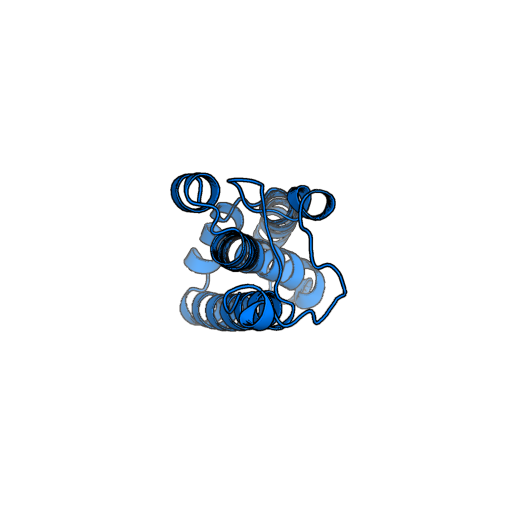1.00 63.25 102 ILE A C 1
ATOM 699 O O . ILE A 1 102 ? 5.358 13.091 -6.682 1.00 63.25 102 ILE A O 1
ATOM 703 N N . VAL A 1 103 ? 5.346 10.876 -6.313 1.00 63.22 103 VAL A N 1
ATOM 704 C CA . VAL A 1 103 ? 6.159 10.538 -7.496 1.00 63.22 103 VAL A CA 1
ATOM 705 C C . VAL A 1 103 ? 5.335 10.323 -8.762 1.00 63.22 103 VAL A C 1
ATOM 707 O O . VAL A 1 103 ? 5.911 10.228 -9.841 1.00 63.22 103 VAL A O 1
ATOM 710 N N . LEU A 1 104 ? 3.999 10.349 -8.683 1.00 67.56 104 LEU A N 1
ATOM 711 C CA . LEU A 1 104 ? 3.114 10.247 -9.853 1.00 67.56 104 LEU A CA 1
ATOM 712 C C . LEU A 1 104 ? 3.394 11.246 -10.995 1.00 67.56 104 LEU A C 1
ATOM 714 O O . LEU A 1 104 ? 3.052 10.916 -12.132 1.00 67.56 104 LEU A O 1
ATOM 718 N N . PRO A 1 105 ? 3.945 12.458 -10.779 1.00 64.75 105 PRO A N 1
ATOM 719 C CA . PRO A 1 105 ? 4.349 13.339 -11.877 1.00 64.75 105 PRO A CA 1
ATOM 720 C C . PRO A 1 105 ? 5.590 12.847 -12.633 1.00 64.75 105 PRO A C 1
ATOM 722 O O . PRO A 1 105 ? 5.734 13.160 -13.807 1.00 64.75 105 PRO A O 1
ATOM 725 N N . VAL A 1 106 ? 6.466 12.091 -11.964 1.00 63.09 106 VAL A N 1
ATOM 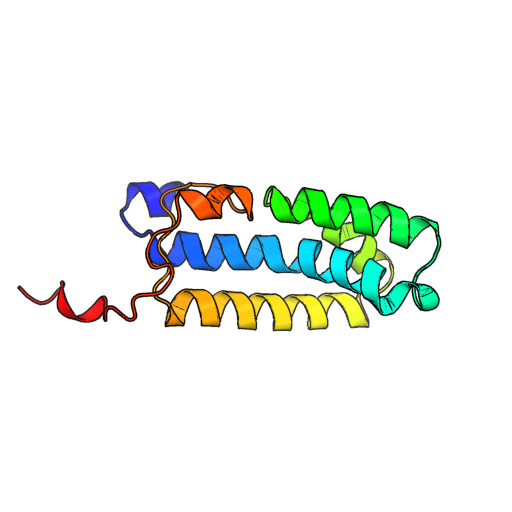726 C CA . VAL A 1 106 ? 7.761 11.605 -12.479 1.00 63.09 106 VAL A CA 1
ATOM 727 C C . VAL A 1 106 ? 7.659 10.156 -12.983 1.00 63.09 106 VAL A C 1
ATOM 729 O O . VAL A 1 106 ? 8.587 9.636 -13.590 1.00 63.09 106 VAL A O 1
ATOM 732 N N . VAL A 1 107 ? 6.529 9.488 -12.736 1.00 65.75 107 VAL A N 1
ATOM 733 C CA . VAL A 1 107 ? 6.241 8.148 -13.260 1.00 65.75 107 VAL A CA 1
ATOM 734 C C . VAL A 1 107 ? 5.768 8.247 -14.712 1.00 65.75 107 VAL A C 1
ATOM 736 O O . VAL A 1 107 ? 4.731 8.856 -14.998 1.00 65.75 107 VAL A O 1
ATOM 739 N N . GLU A 1 108 ? 6.506 7.606 -15.617 1.00 59.75 108 GLU A N 1
ATOM 740 C CA . GLU A 1 108 ? 6.130 7.415 -17.022 1.00 59.75 108 GLU A CA 1
ATOM 741 C C . GLU A 1 108 ? 5.427 6.060 -17.228 1.00 59.75 108 GLU A C 1
ATOM 743 O O . GLU A 1 108 ? 5.518 5.154 -16.396 1.00 59.75 108 GLU A O 1
ATOM 748 N N . GLY A 1 109 ? 4.667 5.933 -18.323 1.00 57.72 109 GLY A N 1
ATOM 749 C CA . GLY A 1 109 ? 3.816 4.761 -18.592 1.00 57.72 109 GLY A CA 1
ATOM 750 C C . GLY A 1 109 ? 2.366 4.905 -18.112 1.00 57.72 109 GLY A C 1
ATOM 751 O O . GLY A 1 109 ? 1.673 3.911 -17.946 1.00 57.72 109 GLY A O 1
ATOM 752 N N . LYS A 1 110 ? 1.873 6.138 -17.897 1.00 52.25 110 LYS A N 1
ATOM 753 C CA . LYS A 1 110 ? 0.548 6.399 -17.295 1.00 52.25 110 LYS A CA 1
ATOM 754 C C . LYS A 1 110 ? -0.636 5.694 -17.967 1.00 52.25 110 LYS A C 1
ATOM 756 O O . LYS A 1 110 ? -1.599 5.420 -17.265 1.00 52.25 110 LYS A O 1
ATOM 761 N N . LEU A 1 111 ? -0.594 5.412 -19.271 1.00 46.69 111 LEU A N 1
ATOM 762 C CA . LEU A 1 111 ? -1.714 4.809 -20.014 1.00 46.69 111 LEU A CA 1
ATOM 763 C C . LEU A 1 111 ? -1.289 4.070 -21.303 1.00 46.69 111 LEU A C 1
ATOM 765 O O . LEU A 1 111 ? -2.138 3.746 -22.130 1.00 46.69 111 LEU A O 1
ATOM 769 N N . VAL A 1 112 ? 0.006 3.812 -21.514 1.00 43.66 112 VAL A N 1
ATOM 770 C CA . VAL A 1 112 ? 0.495 3.193 -22.756 1.00 43.66 112 VAL A CA 1
ATOM 771 C C . VAL A 1 112 ? 0.922 1.763 -22.457 1.00 43.66 112 VAL A C 1
ATOM 773 O O . VAL A 1 112 ? 1.954 1.537 -21.837 1.00 43.66 112 VAL A O 1
ATOM 776 N N . ILE A 1 113 ? 0.130 0.798 -22.930 1.00 45.66 113 ILE A N 1
ATOM 777 C CA . ILE A 1 113 ? 0.542 -0.604 -23.072 1.00 45.66 113 ILE A CA 1
ATOM 778 C C . ILE A 1 113 ? 1.591 -0.634 -24.194 1.00 45.66 113 ILE A C 1
ATOM 780 O O . ILE A 1 113 ? 1.291 -0.981 -25.333 1.00 45.66 113 ILE A O 1
ATOM 784 N N . SER A 1 114 ? 2.810 -0.177 -23.923 1.00 42.72 114 SER A N 1
ATOM 785 C CA . SER A 1 114 ? 3.944 -0.399 -24.817 1.00 42.72 114 SER A CA 1
ATOM 786 C C . SER A 1 114 ? 4.652 -1.662 -24.341 1.00 42.72 114 SER A C 1
ATOM 788 O O . SER A 1 114 ? 5.169 -1.662 -23.221 1.00 42.72 114 SER A O 1
ATOM 790 N N . PRO A 1 115 ? 4.694 -2.738 -25.147 1.00 43.72 115 PRO A N 1
ATOM 791 C CA . PRO A 1 115 ? 5.471 -3.919 -24.812 1.00 43.72 115 PRO A CA 1
ATOM 792 C C . PRO A 1 115 ? 6.951 -3.523 -24.759 1.00 43.72 115 PRO A C 1
ATOM 794 O O . PRO A 1 115 ? 7.590 -3.336 -25.791 1.00 43.72 115 PRO A O 1
ATOM 797 N N . GLN A 1 116 ? 7.507 -3.397 -23.555 1.00 51.06 116 GLN A N 1
ATOM 798 C CA . GLN A 1 116 ? 8.937 -3.124 -23.343 1.00 51.06 116 GLN A CA 1
ATOM 799 C C . GLN A 1 116 ? 9.834 -4.280 -23.831 1.00 51.06 116 GLN A C 1
ATOM 801 O O . GLN A 1 116 ? 11.035 -4.114 -23.990 1.00 51.06 116 GLN A O 1
ATOM 806 N N . TRP A 1 117 ? 9.238 -5.430 -24.159 1.00 48.44 117 TRP A N 1
ATOM 807 C CA . TRP A 1 117 ? 9.892 -6.603 -24.744 1.00 48.44 117 TRP A CA 1
ATOM 808 C C . TRP A 1 117 ? 10.314 -6.444 -26.219 1.00 48.44 117 TRP A C 1
ATOM 810 O O . TRP A 1 117 ? 10.936 -7.354 -26.760 1.00 48.44 117 TRP A O 1
ATOM 820 N N . LEU A 1 118 ? 9.964 -5.336 -26.890 1.00 44.53 118 LEU A N 1
ATOM 821 C CA . LEU A 1 118 ? 10.289 -5.099 -28.308 1.00 44.53 118 LEU A CA 1
ATOM 822 C C . LEU A 1 118 ? 11.499 -4.178 -28.542 1.00 44.53 118 LEU A C 1
ATOM 824 O O . LEU A 1 118 ? 11.991 -4.131 -29.666 1.00 44.53 118 LEU A O 1
ATOM 828 N N . SER A 1 119 ? 12.004 -3.469 -27.526 1.00 42.97 119 SER A N 1
ATOM 829 C CA . SER A 1 119 ? 13.158 -2.562 -27.676 1.00 42.97 119 SER A CA 1
ATOM 830 C C . SER A 1 119 ? 14.508 -3.177 -27.286 1.00 42.97 119 SER A C 1
ATOM 832 O O . SER A 1 119 ? 15.522 -2.505 -27.414 1.00 42.97 119 SER A O 1
ATOM 834 N N . GLU A 1 120 ? 14.540 -4.437 -26.835 1.00 45.62 120 GLU A N 1
ATOM 835 C CA . GLU A 1 120 ? 15.782 -5.177 -26.530 1.00 45.62 120 GLU A CA 1
ATOM 836 C C . GLU A 1 120 ? 16.199 -6.166 -27.645 1.00 45.62 120 GLU A C 1
ATOM 838 O O . GLU A 1 120 ? 17.040 -7.031 -27.413 1.00 45.62 120 GLU A O 1
ATOM 843 N N . GLN A 1 121 ? 15.622 -6.078 -28.854 1.00 37.69 121 GLN A N 1
ATOM 844 C CA . GLN A 1 121 ? 15.919 -7.011 -29.962 1.00 37.69 121 GLN A CA 1
ATOM 845 C C . GLN A 1 121 ? 16.607 -6.406 -31.201 1.00 37.69 121 GLN A C 1
ATOM 847 O O . GLN A 1 121 ? 16.739 -7.120 -32.193 1.00 37.69 121 GLN A O 1
ATOM 852 N N . TRP A 1 122 ? 17.103 -5.163 -31.161 1.00 38.22 122 TRP A N 1
ATOM 853 C CA . TRP A 1 122 ? 17.961 -4.610 -32.224 1.00 38.22 122 TRP A CA 1
ATOM 854 C C . TRP A 1 122 ? 19.067 -3.718 -31.670 1.00 38.22 122 TRP A C 1
ATOM 856 O O . TRP A 1 122 ? 18.734 -2.801 -30.889 1.00 38.22 122 TRP A O 1
#

pLDDT: mean 78.12, std 13.63, range [37.69, 92.25]

InterPro domains:
  IPR013014 Phosphotransferase system, EIIC component, type 2 [PS51104] (1-122)
  IPR050864 Bacterial PTS System Sugar Transport Components [PTHR30505] (3-112)

Organism: Escherichia coli (NCBI:txid562)

Radius of gyration: 16.03 Å; chains: 1; bounding box: 39×25×50 Å

Sequence (122 aa):
MLICVAQGVYTVVAIAAVGICVPPLGMGLATLIGRKNFSAEERETGKAALVMGCVGVTEGAIPFAAADPLRVIPSIMVGSVCGAVTAALVGAQCYAGWGGLIVLPVVEGKLVISPQWLSEQW